Protein AF-A0A078A445-F1 (afdb_monomer_lite)

Radius of gyration: 15.82 Å; chains: 1; bounding box: 28×25×46 Å

Secondary structure (DSSP, 8-state):
-HHHHHHHHGGG---TTS--EEEEEE-TTS-EEEEEPPPS--HHHHHHHSPPPHHHHHHHHHHHHTTTT-

InterPro domains:
  IPR011009 Protein kinase-like domain superfamily [SSF56112] (5-63)

Organism: Stylonychia lemnae (NCBI:txid5949)

Foldseek 3Di:
DVVVVVVVVCCPPDDPLDWHWDDWDADPVRDIDTDTDDDPDDPVVVVVVDDDDPVNVVVVVVSVVVVVVD

pLDDT: mean 79.2, std 11.95, range [45.69, 94.94]

Sequence (70 aa):
MIRIFREISTFRLSHPNITKFYESYFTTEDDFVIVTELAEQNLLRFRENRDLTNAQIADIMIQPRQYFSI

Structure (mmCIF, N/CA/C/O backbone):
data_AF-A0A078A445-F1
#
_entry.id   AF-A0A078A445-F1
#
loop_
_atom_site.group_PDB
_atom_site.id
_atom_site.type_symbol
_atom_site.label_atom_id
_atom_site.label_alt_id
_atom_site.label_comp_id
_atom_site.label_asym_id
_atom_site.label_entity_id
_atom_site.label_seq_id
_atom_site.pdbx_PDB_ins_code
_atom_site.Cartn_x
_atom_site.Cartn_y
_atom_site.Cartn_z
_atom_site.occupancy
_atom_site.B_iso_or_equiv
_atom_site.auth_seq_id
_atom_site.auth_comp_id
_atom_site.auth_asym_id
_atom_site.auth_atom_id
_atom_site.pdbx_PDB_model_num
ATOM 1 N N . MET A 1 1 ? -0.810 14.598 14.931 1.00 58.44 1 MET A N 1
ATOM 2 C CA . MET A 1 1 ? -2.232 15.009 14.884 1.00 58.44 1 MET A CA 1
ATOM 3 C C . MET A 1 1 ? -2.674 15.442 13.484 1.00 58.44 1 MET A C 1
ATOM 5 O O . MET A 1 1 ? -3.245 14.614 12.797 1.00 58.44 1 MET A O 1
ATOM 9 N N . ILE A 1 2 ? -2.368 16.653 12.989 1.00 71.62 2 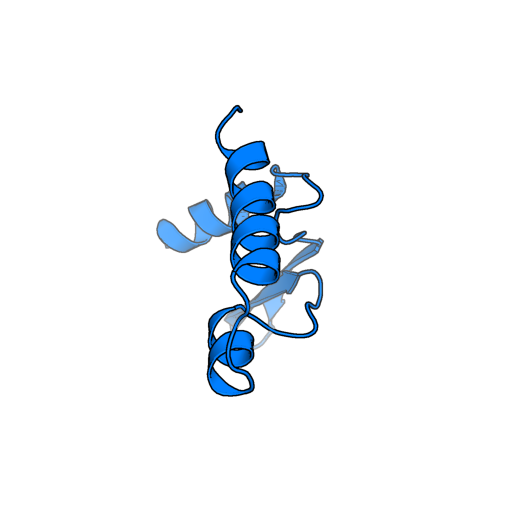ILE A N 1
ATOM 10 C CA . ILE A 1 2 ? -2.945 17.186 11.723 1.00 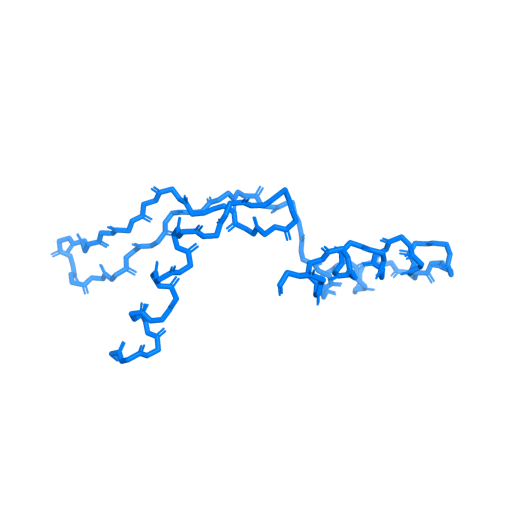71.62 2 ILE A CA 1
ATOM 11 C C . ILE A 1 2 ? -2.720 16.283 10.491 1.00 71.62 2 ILE A C 1
ATOM 13 O O . ILE A 1 2 ? -3.629 16.095 9.690 1.00 71.62 2 ILE A O 1
ATOM 17 N N . ARG A 1 3 ? -1.529 15.682 10.346 1.00 73.94 3 ARG A N 1
ATOM 18 C CA . ARG A 1 3 ? -1.226 14.771 9.224 1.00 73.94 3 ARG A CA 1
ATOM 19 C C . ARG A 1 3 ? -2.105 13.514 9.219 1.00 73.94 3 ARG A C 1
ATOM 21 O O . ARG A 1 3 ? -2.507 13.087 8.150 1.00 73.94 3 ARG A O 1
ATOM 28 N N . ILE A 1 4 ? -2.450 12.989 10.397 1.00 70.94 4 ILE A N 1
ATOM 29 C CA . ILE A 1 4 ? -3.297 11.796 10.555 1.00 70.94 4 ILE A CA 1
ATOM 30 C C . ILE A 1 4 ? -4.739 12.120 10.152 1.00 70.94 4 ILE A C 1
ATOM 32 O O . ILE A 1 4 ? -5.336 11.389 9.376 1.00 70.94 4 ILE A O 1
ATOM 36 N N . PHE A 1 5 ? -5.274 13.272 10.575 1.00 69.94 5 PHE A N 1
ATOM 37 C CA . PHE A 1 5 ? -6.601 13.726 10.137 1.00 69.94 5 PHE A CA 1
ATOM 38 C C . PHE A 1 5 ? -6.687 13.963 8.623 1.00 69.94 5 PHE A C 1
ATOM 40 O O . PHE A 1 5 ? -7.730 13.716 8.015 1.00 69.94 5 PHE A O 1
ATOM 47 N N . ARG A 1 6 ? -5.591 14.406 7.992 1.00 70.94 6 ARG A N 1
ATOM 48 C CA . ARG A 1 6 ? -5.519 14.520 6.530 1.00 70.94 6 ARG A CA 1
ATOM 49 C C . ARG A 1 6 ? -5.532 13.147 5.851 1.00 70.94 6 ARG A C 1
ATOM 51 O O . ARG A 1 6 ? -6.253 12.988 4.876 1.00 70.94 6 ARG A O 1
ATOM 58 N N . GLU A 1 7 ? -4.801 12.175 6.390 1.00 66.81 7 GLU A N 1
ATOM 59 C CA . GLU A 1 7 ? -4.782 10.786 5.899 1.00 66.81 7 GLU A CA 1
ATOM 60 C C . GLU A 1 7 ? -6.153 10.102 6.038 1.00 66.81 7 GLU A C 1
ATOM 62 O O . GLU A 1 7 ? -6.598 9.377 5.158 1.00 66.81 7 GLU A O 1
ATOM 67 N N . ILE A 1 8 ? -6.873 10.398 7.116 1.00 65.56 8 ILE A N 1
ATOM 68 C CA . ILE A 1 8 ? -8.261 9.974 7.336 1.00 65.56 8 ILE A CA 1
ATOM 69 C C . ILE A 1 8 ? -9.197 10.656 6.326 1.00 65.56 8 ILE A C 1
ATOM 71 O O . ILE A 1 8 ? -10.103 10.036 5.790 1.00 65.56 8 ILE A O 1
ATOM 75 N N . SER A 1 9 ? -8.977 11.923 5.969 1.00 63.81 9 SER A N 1
ATOM 76 C CA . SER A 1 9 ? -9.848 12.625 5.003 1.00 63.81 9 SER A CA 1
ATOM 77 C C . SER A 1 9 ? -9.877 11.963 3.611 1.00 63.81 9 SER A C 1
ATOM 79 O O . SER A 1 9 ? -10.821 12.168 2.844 1.00 63.81 9 SER A O 1
ATOM 81 N N . THR A 1 10 ? -8.888 11.117 3.315 1.00 63.53 10 THR A N 1
ATOM 82 C CA . THR A 1 10 ? -8.815 10.254 2.130 1.00 63.53 10 THR A CA 1
ATOM 83 C C . THR A 1 10 ? -9.949 9.222 2.054 1.00 63.53 10 THR A C 1
ATOM 85 O O . THR A 1 10 ? -10.205 8.724 0.964 1.00 63.53 10 THR A O 1
ATOM 88 N N . PHE A 1 11 ? -10.712 8.969 3.133 1.00 63.31 11 PHE A N 1
ATOM 89 C CA . PHE A 1 11 ? -11.925 8.125 3.121 1.00 63.31 11 PHE A CA 1
ATOM 90 C C . PHE A 1 11 ? -12.926 8.498 2.020 1.00 63.31 11 PHE A C 1
ATOM 92 O O . PHE A 1 11 ? -13.698 7.659 1.561 1.00 63.31 11 PHE A O 1
ATOM 99 N N . ARG A 1 12 ? -12.945 9.773 1.613 1.00 66.44 12 ARG A N 1
ATOM 100 C CA . ARG A 1 12 ? -13.855 10.273 0.574 1.00 66.44 12 ARG A CA 1
ATOM 101 C C . ARG A 1 12 ? -13.331 10.058 -0.846 1.00 66.44 12 ARG A C 1
ATOM 103 O O . ARG A 1 12 ? -14.093 10.259 -1.789 1.00 66.44 12 ARG A O 1
ATOM 110 N N . LEU A 1 13 ? -12.064 9.679 -1.015 1.00 70.94 13 LEU A N 1
ATOM 111 C CA . LEU A 1 13 ? -11.499 9.355 -2.319 1.00 70.94 13 LEU A CA 1
ATOM 112 C C . LEU A 1 13 ? -11.888 7.919 -2.681 1.00 70.94 13 LEU A C 1
ATOM 114 O O . LEU A 1 13 ? -11.458 6.962 -2.046 1.00 70.94 13 LEU A O 1
ATOM 118 N N . SER A 1 14 ? -12.722 7.773 -3.709 1.00 69.75 14 SER A N 1
ATOM 119 C CA . SER A 1 14 ? -13.158 6.476 -4.225 1.00 69.75 14 SER A CA 1
ATOM 120 C C . SER A 1 14 ? -12.806 6.389 -5.706 1.00 69.75 14 SER A C 1
ATOM 122 O O . SER A 1 14 ? -13.543 6.874 -6.560 1.00 69.75 14 SER A O 1
ATOM 124 N N . HIS A 1 15 ? -11.636 5.824 -6.006 1.00 79.12 15 HIS A N 1
ATOM 125 C CA . HIS A 1 15 ? -11.151 5.643 -7.372 1.00 79.12 15 HIS A CA 1
ATOM 126 C C . HIS A 1 15 ? -10.387 4.314 -7.482 1.00 79.12 15 HIS A C 1
ATOM 128 O O . HIS A 1 15 ? -9.640 3.999 -6.559 1.00 79.12 15 HIS A O 1
ATOM 134 N N . PRO A 1 16 ? -10.499 3.565 -8.597 1.00 78.62 16 PRO A N 1
ATOM 135 C CA . PRO A 1 16 ? -9.835 2.263 -8.757 1.00 78.62 16 PRO A CA 1
ATOM 136 C C . PRO A 1 16 ? -8.308 2.275 -8.587 1.00 78.62 16 PRO A C 1
ATOM 138 O O . PRO A 1 16 ? -7.730 1.266 -8.213 1.00 78.62 16 PRO A O 1
ATOM 141 N N . ASN A 1 17 ? -7.661 3.415 -8.850 1.00 81.50 17 ASN A N 1
ATOM 142 C CA . ASN A 1 17 ? -6.204 3.587 -8.722 1.00 81.50 17 ASN A CA 1
ATOM 143 C C . ASN A 1 17 ? -5.773 4.250 -7.393 1.00 81.50 17 ASN A C 1
ATOM 145 O O . ASN A 1 17 ? -4.627 4.681 -7.276 1.00 81.50 17 ASN A O 1
ATOM 149 N N . ILE A 1 18 ? -6.682 4.412 -6.424 1.00 83.31 18 ILE A N 1
ATOM 150 C CA . ILE A 1 18 ? -6.378 4.946 -5.087 1.00 83.31 18 ILE A CA 1
ATOM 151 C C . ILE A 1 18 ? -6.646 3.849 -4.072 1.00 83.31 18 ILE A C 1
ATOM 153 O O . ILE A 1 18 ? -7.721 3.254 -4.091 1.00 83.31 18 ILE A O 1
ATOM 157 N N . THR A 1 19 ? -5.704 3.660 -3.147 1.00 84.88 19 THR A N 1
ATOM 158 C CA . THR A 1 19 ? -5.846 2.693 -2.062 1.00 84.88 19 THR A CA 1
ATOM 159 C C . THR A 1 19 ? -7.157 2.887 -1.314 1.00 84.88 19 THR A C 1
ATOM 161 O O . THR A 1 19 ? -7.376 3.917 -0.669 1.00 84.88 19 THR A O 1
ATOM 164 N N . LYS A 1 20 ? -8.032 1.884 -1.387 1.00 84.56 20 LYS A N 1
ATOM 165 C CA . LYS A 1 20 ? -9.315 1.927 -0.693 1.00 84.56 20 LYS A CA 1
ATOM 166 C C . LYS A 1 20 ? -9.116 1.810 0.816 1.00 84.56 20 LYS A C 1
ATOM 168 O O . LYS A 1 20 ? -8.546 0.838 1.309 1.00 84.56 20 LYS A O 1
ATOM 173 N N . PHE A 1 21 ? -9.649 2.782 1.547 1.00 86.88 21 PHE A N 1
ATOM 174 C CA . PHE A 1 21 ? -9.812 2.704 2.994 1.00 86.88 21 PHE A CA 1
ATOM 175 C C . PHE A 1 21 ? -11.132 2.014 3.349 1.00 86.88 21 PHE A C 1
ATOM 177 O O . PHE A 1 21 ? -12.170 2.321 2.756 1.00 86.88 21 PHE A O 1
ATOM 184 N N . TYR A 1 22 ? -11.103 1.123 4.339 1.00 86.25 22 TYR A N 1
ATOM 185 C CA . TYR A 1 22 ? -12.303 0.476 4.871 1.00 86.25 22 TYR A CA 1
ATOM 186 C C . TYR A 1 22 ? -12.726 1.086 6.206 1.00 86.25 22 TYR A C 1
ATOM 188 O O . TYR A 1 22 ? -13.878 1.486 6.348 1.00 86.25 22 TYR A O 1
ATOM 196 N N . GLU A 1 23 ? -11.800 1.204 7.159 1.00 87.12 23 GLU A N 1
ATOM 197 C CA . GLU A 1 23 ? -12.089 1.735 8.494 1.00 87.12 23 GLU A CA 1
ATOM 198 C C . GLU A 1 23 ? -10.822 2.204 9.224 1.00 87.12 23 GLU A C 1
ATOM 200 O O . GLU A 1 23 ? -9.694 1.936 8.805 1.00 87.12 23 GLU A O 1
ATOM 205 N N . SER A 1 24 ? -11.021 2.918 10.332 1.00 86.50 24 SER A N 1
ATOM 206 C CA . SER A 1 24 ? -9.969 3.242 11.293 1.00 86.50 24 SER A CA 1
ATOM 207 C C . SER A 1 24 ? -10.532 3.283 12.706 1.00 86.50 24 SER A C 1
ATOM 209 O O . SER A 1 24 ? -11.631 3.808 12.902 1.00 86.50 24 SER A O 1
ATOM 211 N N . TYR A 1 25 ? -9.774 2.808 13.685 1.00 87.88 25 TYR A N 1
ATOM 212 C CA . TYR A 1 25 ? -10.200 2.767 15.081 1.00 87.88 25 TYR A CA 1
ATOM 213 C C . TYR A 1 25 ? -9.001 2.828 16.030 1.00 87.88 25 TYR A C 1
ATOM 215 O O . TYR A 1 25 ? -7.862 2.589 15.631 1.00 87.88 25 TYR A O 1
ATOM 223 N N . PHE A 1 26 ? -9.266 3.163 17.292 1.00 90.12 26 PHE A N 1
ATOM 224 C CA . PHE A 1 26 ? -8.279 3.051 18.362 1.00 90.12 26 PHE A CA 1
ATOM 225 C C . PHE A 1 26 ? -8.375 1.672 19.012 1.00 90.12 26 PHE A C 1
ATOM 227 O O . PHE A 1 26 ? -9.479 1.182 19.264 1.00 90.12 26 PHE A O 1
ATOM 234 N N . THR A 1 27 ? -7.234 1.036 19.257 1.00 90.94 27 THR A N 1
ATOM 235 C CA . THR A 1 27 ? -7.169 -0.221 20.008 1.00 90.94 27 THR A CA 1
ATOM 236 C C . THR A 1 27 ? -7.305 0.047 21.505 1.00 90.94 27 THR A C 1
ATOM 238 O O . THR A 1 27 ? -7.237 1.183 21.972 1.00 90.94 27 THR A O 1
ATOM 241 N N . THR A 1 28 ? -7.462 -1.019 22.287 1.00 92.31 28 THR A N 1
ATOM 242 C CA . THR A 1 28 ? -7.419 -0.954 23.757 1.00 92.31 28 THR A CA 1
ATOM 243 C C . THR A 1 28 ? -6.035 -0.605 24.311 1.00 92.31 28 THR A C 1
ATOM 245 O O . THR A 1 28 ? -5.905 -0.384 25.509 1.00 92.31 28 THR A O 1
ATOM 248 N N . GLU A 1 29 ? -5.013 -0.585 23.456 1.00 94.94 29 GLU A N 1
ATOM 249 C CA . GLU A 1 29 ? -3.615 -0.280 23.777 1.00 94.94 29 GLU A CA 1
ATOM 250 C C . GLU A 1 29 ? -3.240 1.155 23.348 1.00 94.94 29 GLU A C 1
ATOM 252 O O . GLU A 1 29 ? -2.065 1.496 23.293 1.00 94.94 29 GLU A O 1
ATOM 257 N N . ASP A 1 30 ? -4.242 1.998 23.057 1.00 89.00 30 ASP A N 1
ATOM 258 C CA . ASP A 1 30 ? -4.104 3.378 22.562 1.00 89.00 30 ASP A CA 1
ATOM 259 C C . ASP A 1 30 ? -3.407 3.513 21.191 1.00 89.00 30 ASP A C 1
ATOM 261 O O . ASP A 1 30 ? -2.994 4.607 20.790 1.00 89.00 30 ASP A O 1
ATOM 265 N N . ASP A 1 31 ? -3.353 2.435 20.405 1.00 90.38 31 ASP A N 1
ATOM 266 C CA . ASP A 1 31 ? -2.846 2.484 19.034 1.00 90.38 31 ASP A CA 1
ATOM 267 C C . ASP A 1 31 ? -3.927 2.921 18.046 1.00 90.38 31 ASP A C 1
ATOM 269 O O . ASP A 1 31 ? -5.078 2.491 18.114 1.00 90.38 31 ASP A O 1
ATOM 273 N N . PHE A 1 32 ? -3.544 3.740 17.066 1.00 87.62 32 PHE A N 1
ATOM 274 C CA . PHE A 1 32 ? -4.419 4.103 15.954 1.00 87.62 32 PHE A CA 1
ATOM 275 C C . PHE A 1 32 ? -4.228 3.138 14.782 1.00 87.62 32 PHE A C 1
ATOM 277 O O . PHE A 1 32 ? -3.177 3.134 14.136 1.00 87.62 32 PHE A O 1
ATOM 284 N N . VAL A 1 33 ? -5.257 2.345 14.490 1.00 89.88 33 VAL A N 1
ATOM 285 C CA . VAL A 1 33 ? -5.252 1.338 13.425 1.00 89.88 33 VAL A CA 1
ATOM 286 C C . VAL A 1 33 ? -6.052 1.828 12.228 1.00 89.88 33 VAL A C 1
ATOM 288 O O . VAL A 1 33 ? -7.122 2.423 12.356 1.00 89.88 33 VAL A O 1
ATOM 291 N N . ILE A 1 34 ? -5.517 1.540 11.046 1.00 88.81 34 ILE A N 1
ATOM 292 C CA . ILE A 1 34 ? -6.122 1.815 9.750 1.00 88.81 34 ILE A CA 1
ATOM 293 C C . ILE A 1 34 ? -6.235 0.493 8.991 1.00 88.81 34 ILE A C 1
ATOM 295 O O . ILE A 1 34 ? -5.247 -0.232 8.863 1.00 88.81 34 ILE A O 1
ATOM 299 N N . VAL A 1 35 ? -7.414 0.220 8.435 1.00 90.12 35 VAL A N 1
ATOM 300 C CA . VAL A 1 35 ? -7.667 -0.950 7.591 1.00 90.12 35 VAL A CA 1
ATOM 301 C C . VAL A 1 35 ? -7.879 -0.492 6.148 1.00 90.12 35 VAL A C 1
ATOM 303 O O . VAL A 1 35 ? -8.796 0.282 5.852 1.00 90.12 35 VAL A O 1
ATOM 306 N N . THR A 1 36 ? -7.039 -0.985 5.239 1.00 90.38 36 THR A N 1
ATOM 307 C CA . THR A 1 36 ? -7.087 -0.685 3.799 1.00 90.38 36 THR A CA 1
ATOM 308 C C . THR A 1 36 ? -7.126 -1.954 2.961 1.00 90.38 36 THR A C 1
ATOM 310 O O . THR A 1 36 ? -6.921 -3.059 3.466 1.00 90.38 36 THR A O 1
ATOM 313 N N . GLU A 1 37 ? -7.349 -1.802 1.657 1.00 88.88 37 GLU A N 1
ATOM 3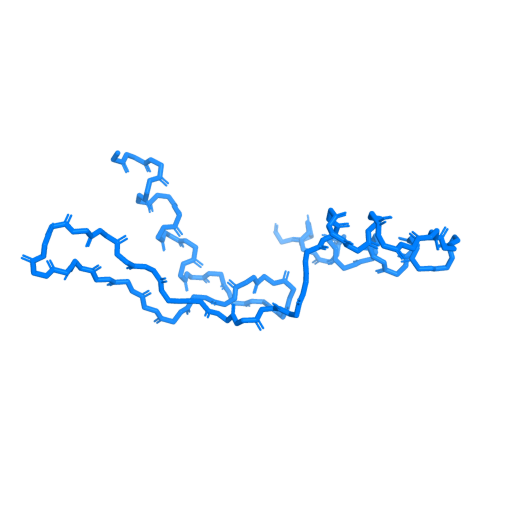14 C CA . GLU A 1 37 ? -7.121 -2.893 0.714 1.00 88.88 37 GLU A CA 1
ATOM 315 C C . GLU A 1 37 ? -5.670 -3.384 0.748 1.00 88.88 37 GLU A C 1
ATOM 317 O O . GLU A 1 37 ? -4.727 -2.620 0.981 1.00 88.88 37 GLU A O 1
ATOM 322 N N . LEU A 1 38 ? -5.511 -4.688 0.525 1.00 90.50 38 LEU A N 1
ATOM 323 C CA . LEU A 1 38 ? -4.217 -5.344 0.452 1.00 90.50 38 LEU A CA 1
ATOM 324 C C . LEU A 1 38 ? -3.741 -5.349 -1.001 1.00 90.50 38 LEU A C 1
ATOM 326 O O . LEU A 1 38 ? -4.368 -5.965 -1.859 1.00 90.50 38 LEU A O 1
ATOM 330 N N . ALA A 1 39 ? -2.608 -4.704 -1.259 1.00 88.12 39 ALA A N 1
ATOM 331 C CA . ALA A 1 39 ? -1.900 -4.815 -2.528 1.00 88.12 39 ALA A CA 1
ATOM 332 C C . ALA A 1 39 ? -0.816 -5.898 -2.441 1.00 88.12 39 ALA A C 1
ATOM 334 O O . ALA A 1 39 ? -0.145 -6.027 -1.416 1.00 88.12 39 ALA A O 1
ATOM 335 N N . GLU A 1 40 ? -0.601 -6.638 -3.531 1.00 87.25 40 GLU A N 1
ATOM 336 C CA . GLU A 1 40 ? 0.418 -7.697 -3.587 1.00 87.25 40 GLU A CA 1
ATOM 337 C C . GLU A 1 40 ? 1.834 -7.151 -3.352 1.00 87.25 40 GLU A C 1
ATOM 339 O O . GLU A 1 40 ? 2.647 -7.761 -2.657 1.00 87.25 40 GLU A O 1
ATOM 344 N N . GLN A 1 41 ? 2.137 -5.978 -3.915 1.00 87.06 41 GLN A N 1
ATOM 345 C CA . GLN A 1 41 ? 3.431 -5.323 -3.766 1.00 87.06 41 GLN A CA 1
ATOM 346 C C . GLN A 1 41 ? 3.386 -3.837 -4.135 1.00 87.06 41 GLN A C 1
ATOM 348 O O . GLN A 1 41 ? 2.499 -3.380 -4.849 1.00 87.06 41 GLN A O 1
ATOM 353 N N . ASN A 1 42 ? 4.390 -3.083 -3.681 1.00 88.75 42 ASN A N 1
ATOM 354 C CA . ASN A 1 42 ? 4.591 -1.687 -4.069 1.00 88.75 42 ASN A CA 1
ATOM 355 C C . ASN A 1 42 ? 5.639 -1.550 -5.189 1.00 88.75 42 ASN A C 1
ATOM 357 O O . ASN A 1 42 ? 6.418 -2.470 -5.453 1.00 88.75 42 ASN A O 1
ATOM 361 N N 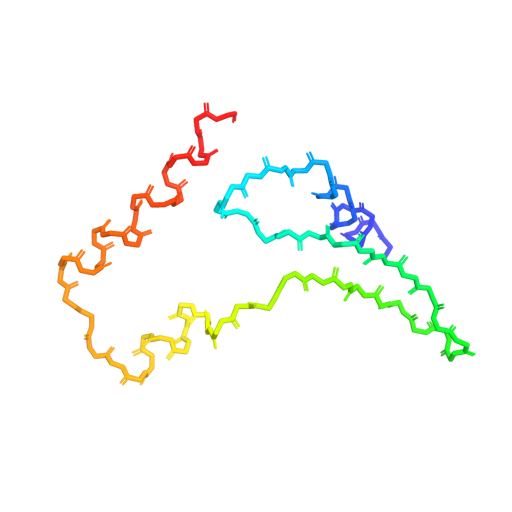. LEU A 1 43 ? 5.680 -0.375 -5.827 1.00 86.69 43 LEU A N 1
ATOM 362 C CA . LEU A 1 43 ? 6.598 -0.089 -6.937 1.00 86.69 43 LEU A CA 1
ATOM 363 C C . LEU A 1 43 ? 8.078 -0.206 -6.550 1.00 86.69 43 LEU A C 1
ATOM 365 O O . LEU A 1 43 ? 8.889 -0.625 -7.373 1.00 86.69 43 LEU A O 1
ATOM 369 N N . LEU A 1 44 ? 8.432 0.127 -5.303 1.00 86.25 44 LEU A N 1
ATOM 370 C CA . LEU A 1 44 ? 9.807 0.016 -4.814 1.00 86.25 44 LEU A CA 1
ATOM 371 C C . LEU A 1 44 ? 10.266 -1.449 -4.831 1.00 86.25 44 LEU A C 1
ATOM 373 O O . LEU A 1 44 ? 11.255 -1.774 -5.485 1.00 86.25 44 LEU A O 1
ATOM 377 N N . ARG A 1 45 ? 9.481 -2.339 -4.212 1.00 85.81 45 ARG A N 1
ATOM 378 C CA . ARG A 1 45 ? 9.728 -3.787 -4.217 1.00 85.81 45 ARG A CA 1
ATOM 379 C C . ARG A 1 45 ? 9.620 -4.386 -5.616 1.00 85.81 45 ARG A C 1
ATOM 381 O O . ARG A 1 45 ? 10.331 -5.335 -5.924 1.00 85.81 45 ARG A O 1
ATOM 388 N N . PHE A 1 46 ? 8.740 -3.866 -6.472 1.00 84.81 46 PHE A N 1
ATOM 389 C CA . PHE A 1 46 ? 8.624 -4.337 -7.855 1.00 84.81 46 PHE A CA 1
ATOM 390 C C . PHE A 1 46 ? 9.905 -4.090 -8.652 1.00 84.81 46 PHE A C 1
ATOM 392 O O . PHE A 1 46 ? 10.395 -5.011 -9.300 1.00 84.81 46 PHE A O 1
ATOM 399 N N . ARG A 1 47 ? 10.486 -2.891 -8.529 1.00 84.25 47 ARG A N 1
ATOM 400 C CA . ARG A 1 47 ? 11.757 -2.536 -9.173 1.00 84.25 47 ARG A CA 1
ATOM 401 C C . ARG A 1 47 ? 12.938 -3.337 -8.624 1.00 84.25 47 ARG A C 1
ATOM 403 O O . ARG A 1 47 ? 13.810 -3.730 -9.379 1.00 84.25 47 ARG A O 1
ATOM 410 N N . GLU A 1 48 ? 12.997 -3.561 -7.314 1.00 86.50 48 GLU A N 1
ATOM 411 C CA . GLU A 1 48 ? 14.122 -4.288 -6.701 1.00 86.50 48 GLU A CA 1
ATOM 412 C C . GLU A 1 48 ? 14.205 -5.752 -7.145 1.00 86.50 48 GLU A C 1
ATOM 414 O O . GLU A 1 48 ? 15.288 -6.327 -7.161 1.00 86.50 48 GLU A O 1
ATOM 419 N N . ASN A 1 49 ? 13.076 -6.348 -7.536 1.00 75.44 49 ASN A N 1
ATOM 420 C CA . ASN A 1 49 ? 13.012 -7.756 -7.912 1.00 75.44 49 ASN A CA 1
ATOM 421 C C . ASN A 1 49 ? 13.106 -8.004 -9.426 1.00 75.44 49 ASN A C 1
ATOM 423 O O . ASN A 1 49 ? 13.175 -9.170 -9.825 1.00 75.44 49 ASN A O 1
ATOM 427 N N . ARG A 1 50 ? 13.044 -6.963 -10.276 1.00 78.75 50 ARG A N 1
ATOM 428 C CA . ARG A 1 50 ? 12.987 -7.097 -11.745 1.00 78.75 50 ARG A CA 1
ATOM 429 C C . ARG A 1 50 ? 13.501 -5.852 -12.467 1.00 78.75 50 ARG A C 1
ATOM 431 O O . ARG A 1 50 ? 13.136 -4.734 -12.112 1.00 78.75 50 ARG A O 1
ATOM 438 N N . ASP A 1 51 ? 14.218 -6.062 -13.568 1.00 84.31 51 ASP A N 1
ATOM 439 C CA . ASP A 1 51 ? 14.435 -5.003 -14.553 1.00 84.31 51 ASP A CA 1
ATOM 440 C C . ASP A 1 51 ? 13.119 -4.672 -15.264 1.00 84.31 51 ASP A C 1
ATOM 442 O O . ASP A 1 51 ? 12.396 -5.553 -15.741 1.00 84.31 51 ASP A O 1
ATOM 446 N N . LEU A 1 52 ? 12.794 -3.383 -15.311 1.00 85.00 52 LEU A N 1
ATOM 447 C CA . LEU A 1 52 ? 11.549 -2.890 -15.886 1.00 85.00 52 LEU A CA 1
ATOM 448 C C . LEU A 1 52 ? 11.722 -2.629 -17.378 1.00 85.00 52 LEU A C 1
ATOM 450 O O . LEU A 1 52 ? 12.602 -1.877 -17.797 1.00 85.00 52 LEU A O 1
ATOM 454 N N . THR A 1 53 ? 10.835 -3.201 -18.186 1.00 90.00 53 THR A N 1
ATOM 455 C CA . THR A 1 53 ? 10.767 -2.870 -19.612 1.00 90.00 53 THR A CA 1
ATOM 456 C C . THR A 1 53 ? 10.100 -1.510 -19.823 1.00 90.00 53 THR A C 1
ATOM 458 O O . THR A 1 53 ? 9.239 -1.093 -19.046 1.00 90.00 53 THR A O 1
ATOM 461 N N . ASN A 1 54 ? 10.426 -0.837 -20.930 1.00 87.88 54 ASN A N 1
ATOM 462 C CA . ASN A 1 54 ? 9.794 0.437 -21.292 1.00 87.88 54 ASN A CA 1
ATOM 463 C C . ASN A 1 54 ? 8.261 0.341 -21.396 1.00 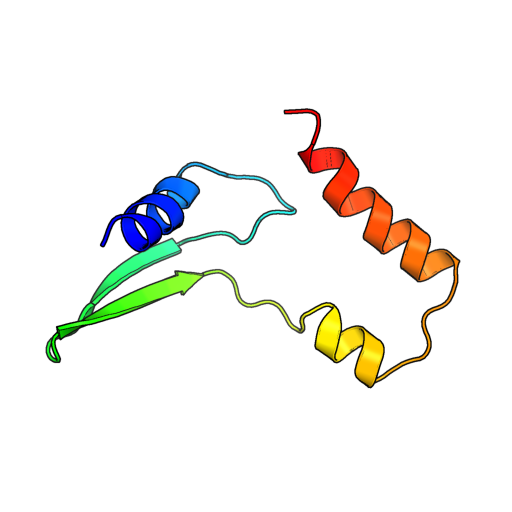87.88 54 ASN A C 1
ATOM 465 O O . ASN A 1 54 ? 7.574 1.305 -21.069 1.00 87.88 54 ASN A O 1
ATOM 469 N N . ALA A 1 55 ? 7.721 -0.814 -21.804 1.00 88.31 55 ALA A N 1
ATOM 470 C CA . ALA A 1 55 ? 6.278 -1.052 -21.853 1.00 88.31 55 ALA A CA 1
ATOM 471 C C . ALA A 1 55 ? 5.652 -1.042 -20.448 1.00 88.31 55 ALA A C 1
ATOM 473 O O . ALA A 1 55 ? 4.702 -0.308 -20.203 1.00 88.31 55 ALA A O 1
ATOM 474 N N . GLN A 1 56 ? 6.251 -1.761 -19.493 1.00 86.25 56 GLN A N 1
ATOM 475 C CA . GLN A 1 56 ? 5.785 -1.773 -18.100 1.00 86.25 56 GLN A CA 1
ATOM 476 C C . GLN A 1 56 ? 5.894 -0.393 -17.445 1.00 86.25 56 GLN A C 1
ATOM 478 O O . GLN A 1 56 ? 5.020 -0.002 -16.677 1.00 86.25 56 GLN A O 1
ATOM 483 N N . ILE A 1 57 ? 6.949 0.364 -17.762 1.00 86.00 57 ILE A N 1
ATOM 484 C CA . ILE A 1 57 ? 7.094 1.747 -17.295 1.00 86.00 57 ILE A CA 1
ATOM 485 C C . ILE A 1 57 ? 5.961 2.613 -17.855 1.00 86.00 57 ILE A C 1
ATOM 487 O O . ILE A 1 57 ? 5.353 3.368 -17.100 1.00 86.00 57 ILE A O 1
ATOM 491 N N . ALA A 1 58 ? 5.649 2.499 -19.148 1.00 85.69 58 ALA A N 1
ATOM 492 C CA . ALA A 1 58 ? 4.556 3.247 -19.761 1.00 85.69 58 ALA A CA 1
ATOM 493 C C . ALA A 1 58 ? 3.203 2.918 -19.106 1.00 85.69 58 ALA A C 1
ATOM 495 O O . ALA A 1 58 ? 2.472 3.840 -18.741 1.00 85.69 58 ALA A O 1
ATOM 496 N N . ASP A 1 59 ? 2.918 1.637 -18.867 1.00 84.12 59 ASP A N 1
ATOM 497 C CA . ASP A 1 59 ? 1.681 1.189 -18.216 1.00 84.12 59 ASP A CA 1
ATOM 498 C C . ASP A 1 59 ? 1.558 1.717 -16.780 1.00 84.12 59 ASP A C 1
ATOM 500 O O . ASP A 1 59 ? 0.507 2.234 -16.390 1.00 84.12 59 ASP A O 1
ATOM 504 N N . ILE A 1 60 ? 2.650 1.669 -16.007 1.00 85.62 60 ILE A N 1
ATOM 505 C CA . ILE A 1 60 ? 2.703 2.243 -14.655 1.00 85.62 60 ILE A CA 1
ATOM 506 C C . ILE A 1 60 ? 2.473 3.756 -14.701 1.00 85.62 60 ILE A C 1
ATOM 508 O O . ILE A 1 60 ? 1.829 4.290 -13.809 1.00 85.62 60 ILE A O 1
ATOM 512 N N . MET A 1 61 ? 2.963 4.465 -15.720 1.00 83.81 61 MET A N 1
ATOM 513 C CA . MET A 1 61 ? 2.831 5.926 -15.820 1.00 83.81 61 MET A CA 1
ATOM 514 C C . MET A 1 61 ? 1.444 6.395 -16.285 1.00 83.81 61 MET A C 1
ATOM 516 O O . MET A 1 61 ? 1.080 7.551 -16.050 1.00 83.81 61 MET A O 1
ATOM 520 N N . ILE A 1 62 ? 0.647 5.525 -16.911 1.00 81.56 62 ILE A N 1
ATOM 521 C CA . ILE A 1 62 ? -0.729 5.843 -17.325 1.00 81.56 62 ILE A CA 1
ATOM 522 C C . ILE A 1 62 ? -1.673 5.898 -16.114 1.00 81.56 62 ILE A C 1
ATOM 524 O O . ILE A 1 62 ? -2.531 6.782 -16.052 1.00 81.56 62 ILE A O 1
ATOM 528 N N . GLN A 1 63 ? -1.491 5.016 -15.125 1.00 70.38 63 GLN A N 1
ATOM 529 C CA . GLN A 1 63 ? -2.401 4.897 -13.975 1.00 70.38 63 GLN A CA 1
ATOM 530 C C . GLN A 1 63 ? -2.435 6.155 -13.073 1.00 70.38 63 GLN A C 1
ATOM 532 O O . GLN A 1 63 ? -3.538 6.606 -12.748 1.00 70.38 63 GLN A O 1
ATOM 537 N N . PRO A 1 64 ? -1.297 6.802 -12.725 1.00 63.09 64 PRO A N 1
ATOM 538 C CA . PRO A 1 64 ? -1.283 8.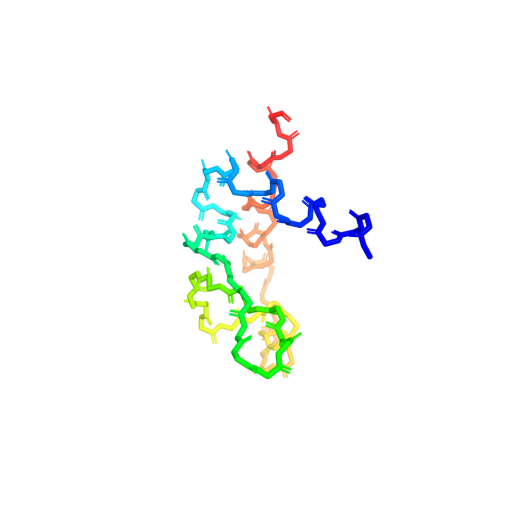074 -12.005 1.00 63.09 64 PRO A CA 1
ATOM 539 C C . PRO A 1 64 ? -1.813 9.236 -12.846 1.00 63.09 64 PRO A C 1
ATOM 541 O O . PRO A 1 64 ? -2.390 10.171 -12.303 1.00 63.09 64 PRO A O 1
ATOM 544 N N . ARG A 1 65 ? -1.638 9.214 -14.176 1.00 57.94 65 ARG A N 1
ATOM 545 C CA . ARG A 1 65 ? -2.072 10.322 -15.044 1.00 57.94 65 ARG A CA 1
ATOM 546 C C . ARG A 1 65 ? -3.596 10.469 -15.081 1.00 57.94 65 ARG A C 1
ATOM 548 O O . ARG A 1 65 ? -4.077 11.593 -15.127 1.00 57.94 65 ARG A O 1
ATOM 555 N N . GLN A 1 66 ? -4.338 9.364 -15.007 1.00 57.59 66 GLN A N 1
ATOM 556 C CA . GLN A 1 66 ? -5.807 9.379 -14.928 1.00 57.59 66 GLN A CA 1
ATOM 557 C C . GLN A 1 66 ? -6.338 10.018 -13.629 1.00 57.59 66 GLN A C 1
ATOM 559 O O . GLN A 1 66 ? -7.480 10.464 -13.588 1.00 57.59 66 GLN A O 1
ATOM 564 N N . TYR A 1 67 ? -5.506 10.100 -12.586 1.00 54.47 67 TYR A N 1
ATOM 565 C CA . TYR A 1 67 ? -5.849 10.691 -11.292 1.00 54.47 67 TYR A CA 1
ATOM 566 C C . TYR A 1 67 ? -5.676 12.223 -11.243 1.00 54.47 67 TYR A C 1
ATOM 568 O O . TYR A 1 67 ? -6.441 12.897 -10.564 1.00 54.47 67 TYR A O 1
ATOM 576 N N . PHE A 1 68 ? -4.714 12.802 -11.976 1.00 54.00 68 PHE A N 1
ATOM 577 C CA . PHE A 1 68 ? -4.403 14.248 -11.924 1.00 54.00 68 PHE A CA 1
ATOM 578 C C . PHE A 1 68 ? -5.345 15.156 -12.736 1.00 54.00 68 PHE A C 1
ATOM 580 O O . PHE A 1 68 ? -5.144 16.367 -12.780 1.00 54.00 68 PHE A O 1
ATOM 587 N N . SER A 1 69 ? -6.345 14.587 -13.406 1.00 46.44 69 SER A N 1
ATOM 588 C CA . SER A 1 69 ? -7.365 15.315 -14.175 1.00 46.44 69 SER A CA 1
ATOM 589 C C . SER A 1 69 ? -8.656 15.594 -13.388 1.00 46.44 69 SER A C 1
ATOM 591 O O . SER A 1 69 ? -9.657 15.976 -13.994 1.00 46.44 69 SER A O 1
ATOM 593 N N . ILE A 1 70 ? -8.632 15.389 -12.066 1.00 45.69 70 ILE A N 1
ATOM 594 C CA . ILE A 1 70 ? -9.720 15.671 -11.115 1.00 45.69 70 ILE A CA 1
ATOM 595 C C . ILE A 1 70 ? -9.363 16.913 -10.294 1.00 45.69 70 ILE A C 1
ATOM 597 O O . ILE A 1 70 ? -8.187 17.013 -9.874 1.00 45.69 70 ILE A O 1
#